Protein AF-A0A8R7U918-F1 (afdb_monomer)

Solvent-accessible surface area (backbone atoms only — not comparable to full-atom values): 7300 Å² total; per-residue (Å²): 138,82,89,77,81,84,79,74,73,83,37,74,46,36,74,48,69,37,69,59,44,87,52,31,37,40,39,28,15,49,59,19,65,91,50,58,23,33,41,28,34,35,70,90,44,86,86,53,68,70,43,73,48,61,95,62,67,50,15,24,50,25,60,29,60,37,61,92,37,38,36,37,37,10,18,63,82,13,31,32,34,42,30,33,69,84,83,68,46,70,53,73,45,84,68,51,10,38,64,20,42,39,58,41,97,81,65,48,29,34,39,25,29,19,91,87,74,44,74,46,80,43,74,58,65,94,68,73,87,70,136

Foldseek 3Di:
DDDDDPPPLVAWQDKDAALQDNQKIKTAGQFQQPHFRIFICRNVDVPDTLDTHHPDRFHWNDWEHANQQWIWTATLVQKIKIARSPVRFIDIGRPRQNHDKYADNVRQKIWGAHPVPGIDIGGNPPPPRDD

pLDDT: mean 82.95, std 16.92, range [29.36, 95.94]

Nearest PDB structures (foldseek):
  6qtx-assembly1_A  TM=8.128E-01  e=1.949E-05  Arabidopsis thaliana
  5igo-assembly4_D  TM=8.395E-01  e=3.437E-05  Arabidopsis thaliana
  6qts-assembly1_A  TM=8.398E-01  e=4.312E-05  Arabidopsis thaliana
  5igo-assembly3_C  TM=8.092E-01  e=3.638E-05  Arabidopsis thaliana
  6ah0-assembly1_K  TM=8.315E-01  e=3.516E-04  Homo sapiens

InterPro domains:
  IPR015943 WD40/YVTN repeat-like-containing domain superfamily [G3DSA:2.130.10.10] (2-125)
  I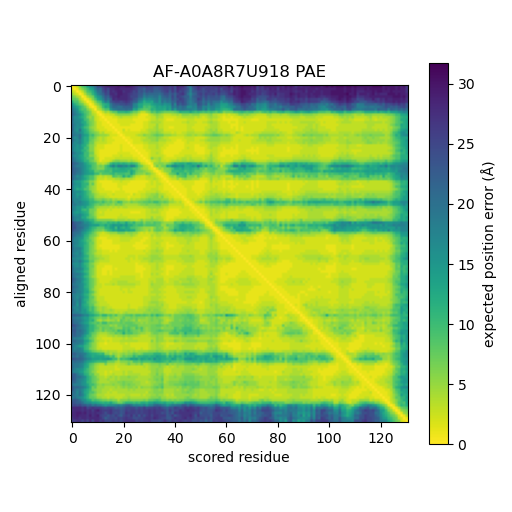PR024977 Anaphase-promoting complex subunit 4-like, WD40 domain [PF12894] (41-91)

Sequence (131 aa):
MTAFGNTKVKSLSDLEFSWNNPMHLAVSTANNGTSAAVTVWDMRFSRTPYHEYSTGTSGVNCLSWNRSGQLLASHTDGTISCCDVYSKEGLTRAWHGDLGVTWTHSENAFATLSSKYGVRLHEMSDQRIYP

Radius of gyration: 14.55 Å; Cα contacts (8 Å, |Δi|>4): 322; chains: 1; bounding box: 39×41×32 Å

Secondary structure (DSSP, 8-state):
---------S-EEEEEE-SS-TTEEEEEES--TTS-SEEEEETT-TTS-SEEE-SSSSPEEEEEE-TTSEEEEEETTSEEEEEETTT--EEEEE---TTEEEE-TTSSEEEEEETTTEEEEEE--S-----

Mean predicted aligned error: 7.35 Å

Organism: Triticum urartu (NCBI:txid4572)

Structure (mmCIF, N/CA/C/O backbone):
data_AF-A0A8R7U918-F1
#
_entry.id   AF-A0A8R7U918-F1
#
loop_
_atom_site.group_PDB
_atom_site.id
_atom_site.type_symbol
_atom_site.label_atom_id
_atom_site.label_alt_id
_atom_site.label_comp_id
_atom_site.label_asym_id
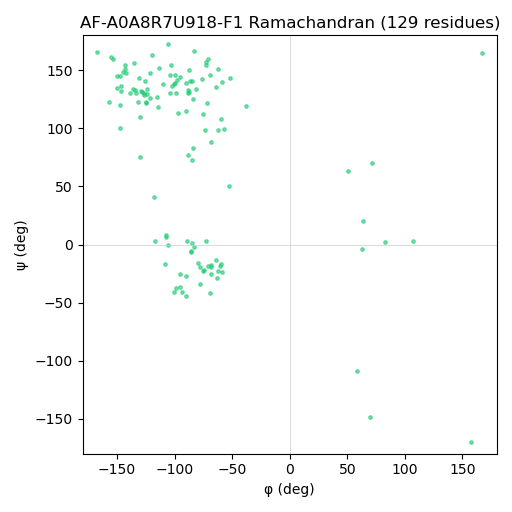_atom_site.label_entity_id
_atom_site.label_seq_id
_atom_site.pdbx_PDB_ins_code
_atom_site.Cartn_x
_atom_site.Cartn_y
_atom_site.Cartn_z
_atom_site.occupancy
_atom_site.B_iso_or_equiv
_atom_site.auth_seq_id
_atom_site.auth_comp_id
_atom_site.auth_asym_id
_atom_site.auth_atom_id
_atom_site.pdbx_PDB_model_num
ATOM 1 N N . MET A 1 1 ? -23.795 23.471 2.850 1.00 36.75 1 MET A N 1
ATOM 2 C CA . MET A 1 1 ? -23.101 22.168 2.915 1.00 36.75 1 MET A CA 1
ATOM 3 C C . MET A 1 1 ? -21.657 22.431 2.519 1.00 36.75 1 MET A C 1
ATOM 5 O O . MET A 1 1 ? -21.385 22.623 1.344 1.00 36.75 1 MET A O 1
ATOM 9 N N . THR A 1 2 ? -20.775 22.631 3.496 1.00 36.41 2 THR A N 1
ATOM 10 C CA . THR A 1 2 ? -19.410 23.123 3.251 1.00 36.41 2 THR A CA 1
ATOM 11 C C . THR A 1 2 ? -18.465 21.930 3.209 1.00 36.41 2 THR A C 1
ATOM 13 O O . THR A 1 2 ? -18.308 21.239 4.213 1.00 36.41 2 THR A O 1
ATOM 16 N N . ALA A 1 3 ? -17.888 21.656 2.040 1.00 37.16 3 ALA A N 1
ATOM 17 C CA . ALA A 1 3 ? -16.810 20.686 1.898 1.00 37.16 3 ALA A CA 1
ATOM 18 C C . ALA A 1 3 ? -15.535 21.284 2.513 1.00 37.16 3 ALA A C 1
ATOM 20 O O . ALA A 1 3 ? -15.114 22.373 2.126 1.00 37.16 3 ALA A O 1
ATOM 21 N N . PHE A 1 4 ? -14.953 20.602 3.498 1.00 36.44 4 PHE A N 1
ATOM 22 C CA . PHE A 1 4 ? -13.714 21.013 4.156 1.00 36.44 4 PHE A CA 1
ATOM 23 C C . PHE A 1 4 ? -12.528 20.226 3.593 1.00 36.44 4 PHE A C 1
ATOM 25 O O . PHE A 1 4 ? -12.637 19.022 3.394 1.00 36.44 4 PHE A O 1
ATOM 32 N N . GLY A 1 5 ? -11.408 20.929 3.387 1.00 34.81 5 GLY A N 1
ATOM 33 C CA . GLY A 1 5 ? -10.071 20.349 3.233 1.00 34.81 5 GLY A CA 1
ATOM 34 C C . GLY A 1 5 ? -9.823 19.597 1.929 1.00 34.81 5 GLY A C 1
ATOM 35 O O . GLY A 1 5 ? -9.662 18.386 1.939 1.00 34.81 5 GLY A O 1
ATOM 36 N N . ASN A 1 6 ? -9.747 20.308 0.802 1.00 40.06 6 ASN A N 1
ATOM 37 C CA . ASN A 1 6 ? -9.287 19.720 -0.456 1.00 40.06 6 ASN A CA 1
ATOM 38 C C . ASN A 1 6 ? -7.759 19.844 -0.555 1.00 40.06 6 ASN A C 1
ATOM 40 O O . ASN A 1 6 ? -7.245 20.706 -1.272 1.00 40.06 6 ASN A O 1
ATOM 44 N N . THR A 1 7 ? -7.012 18.997 0.152 1.00 41.03 7 THR A N 1
ATOM 45 C CA . THR A 1 7 ? -5.684 18.624 -0.344 1.00 41.03 7 THR A CA 1
ATOM 46 C C . THR A 1 7 ? -5.932 17.790 -1.592 1.00 41.03 7 THR A C 1
ATOM 48 O O . THR A 1 7 ? -6.111 16.579 -1.527 1.00 41.03 7 THR A O 1
ATOM 51 N N . LYS A 1 8 ? -6.034 18.465 -2.746 1.00 48.25 8 LYS A N 1
ATOM 52 C CA . LYS A 1 8 ? -6.119 17.795 -4.043 1.00 48.25 8 LYS A CA 1
ATOM 53 C C . LYS A 1 8 ? -4.882 16.918 -4.186 1.00 48.25 8 LYS A C 1
ATOM 55 O O . LYS A 1 8 ? -3.818 17.413 -4.558 1.00 48.25 8 LYS A O 1
ATOM 60 N N . VAL A 1 9 ? -5.028 15.628 -3.914 1.00 53.53 9 VAL A N 1
ATOM 61 C CA . VAL A 1 9 ? -4.081 14.624 -4.373 1.00 53.53 9 VAL A CA 1
ATOM 62 C C . VAL A 1 9 ? -4.096 14.720 -5.895 1.00 53.53 9 VAL A C 1
ATOM 64 O O . VAL A 1 9 ? -5.110 14.453 -6.536 1.00 53.53 9 VAL A O 1
ATOM 67 N N . LYS A 1 10 ? -3.016 15.254 -6.473 1.00 60.94 10 LYS A N 1
ATOM 68 C CA . LYS A 1 10 ? -2.985 15.637 -7.894 1.00 60.94 10 LYS A CA 1
ATOM 69 C C . LYS A 1 10 ? -3.035 14.430 -8.832 1.00 60.94 10 LYS A C 1
ATOM 71 O O . LYS A 1 10 ? -3.367 14.611 -9.998 1.00 60.94 10 LYS A O 1
ATOM 76 N N . SER A 1 11 ?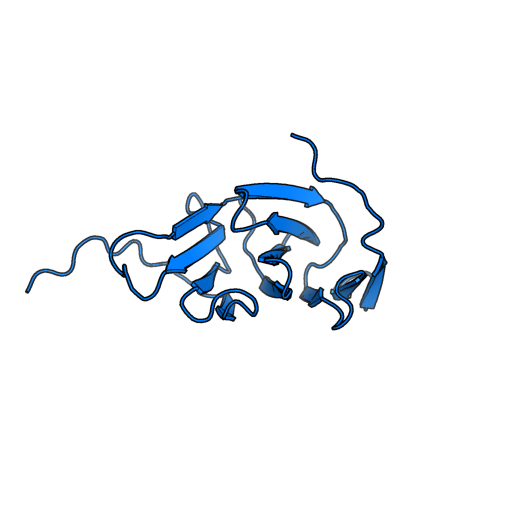 -2.712 13.238 -8.336 1.00 79.06 11 SER A N 1
ATOM 77 C CA . SER A 1 11 ? -2.782 11.990 -9.087 1.00 79.06 11 SER A CA 1
ATOM 78 C C . SER A 1 11 ? -2.900 10.808 -8.129 1.00 79.06 11 SER A C 1
ATOM 80 O O . SER A 1 11 ? -2.036 10.635 -7.267 1.00 79.06 11 SER A O 1
ATOM 82 N N . LEU A 1 12 ? -3.964 10.020 -8.278 1.00 88.25 12 LEU A N 1
ATOM 83 C CA . LEU A 1 12 ? -4.083 8.705 -7.653 1.00 88.25 12 LEU A CA 1
ATOM 84 C C . LEU A 1 12 ? -3.450 7.681 -8.586 1.00 88.25 12 LEU A C 1
ATOM 86 O O . LEU A 1 12 ? -3.730 7.701 -9.784 1.00 88.25 12 LEU A O 1
ATOM 90 N N . SER A 1 13 ? -2.592 6.825 -8.048 1.00 91.50 13 SER A N 1
ATOM 91 C CA . SER A 1 13 ? -1.948 5.752 -8.811 1.00 91.50 13 SER A CA 1
ATOM 92 C C . SER A 1 13 ? -2.644 4.419 -8.616 1.00 91.50 13 SER A C 1
ATOM 94 O O . SER A 1 13 ? -2.765 3.670 -9.579 1.00 91.50 13 SER A O 1
ATOM 96 N N . ASP A 1 14 ? -3.124 4.142 -7.403 1.00 94.50 14 ASP A N 1
ATOM 97 C CA . ASP A 1 14 ? -3.778 2.876 -7.101 1.00 94.50 14 ASP A CA 1
ATOM 98 C C . ASP A 1 14 ? -4.780 2.984 -5.943 1.00 94.50 14 ASP A C 1
ATOM 100 O O . ASP A 1 14 ? -4.726 3.907 -5.117 1.00 94.50 14 ASP A O 1
ATOM 104 N N . LEU A 1 15 ? -5.700 2.023 -5.886 1.00 95.12 15 LEU A N 1
ATOM 105 C CA . LEU A 1 15 ? -6.646 1.836 -4.793 1.00 95.12 15 LEU A CA 1
ATOM 106 C C . LEU A 1 15 ? -6.940 0.350 -4.588 1.00 95.12 15 LEU A C 1
ATOM 108 O O . LEU A 1 15 ? -7.190 -0.384 -5.541 1.00 95.12 15 LEU A O 1
ATOM 112 N N . GLU A 1 16 ? -6.971 -0.085 -3.332 1.00 95.94 16 GLU A N 1
ATOM 113 C CA . GLU A 1 16 ? -7.180 -1.492 -3.001 1.00 95.94 16 GLU A CA 1
ATOM 114 C C . GLU A 1 16 ? -7.963 -1.660 -1.698 1.00 95.94 16 GLU A C 1
ATOM 116 O O . GLU A 1 16 ? -7.664 -1.038 -0.674 1.00 95.94 16 GLU A O 1
ATOM 121 N N . PHE A 1 17 ? -8.982 -2.519 -1.728 1.00 95.06 17 PHE A N 1
ATOM 122 C CA . PHE A 1 17 ? -9.704 -2.909 -0.522 1.00 95.06 17 PHE A CA 1
ATOM 123 C C . PHE A 1 17 ? -8.892 -3.901 0.298 1.00 95.06 17 PHE A C 1
ATOM 125 O O . PHE A 1 17 ? -8.282 -4.822 -0.240 1.00 95.06 17 PHE A O 1
ATOM 132 N N . SER A 1 18 ? -8.962 -3.764 1.618 1.00 94.25 18 SER A N 1
ATOM 133 C CA . SER A 1 18 ? -8.376 -4.752 2.511 1.00 94.25 18 SER A CA 1
ATOM 134 C C . SER A 1 18 ? -9.054 -6.099 2.365 1.00 94.25 18 SER A C 1
ATOM 136 O O . SER A 1 18 ? -10.282 -6.210 2.393 1.00 94.25 18 SER A O 1
ATOM 138 N N . TRP A 1 19 ? -8.236 -7.143 2.312 1.00 91.31 19 TRP A N 1
ATOM 139 C CA . TRP A 1 19 ? -8.721 -8.516 2.374 1.00 91.31 19 TRP A CA 1
ATOM 140 C C . TRP A 1 19 ? -9.024 -8.947 3.818 1.00 91.31 19 TRP A C 1
ATOM 142 O O . TRP A 1 19 ? -9.718 -9.939 4.023 1.00 91.31 19 TRP A O 1
ATOM 152 N N . ASN A 1 20 ? -8.520 -8.206 4.814 1.00 90.75 20 ASN A N 1
ATOM 153 C CA . ASN A 1 20 ? -8.733 -8.463 6.238 1.00 90.75 20 ASN A CA 1
ATOM 154 C C . ASN A 1 20 ? -9.981 -7.742 6.778 1.00 90.75 20 ASN A C 1
ATOM 156 O O . ASN A 1 20 ? -10.787 -8.343 7.487 1.00 90.75 20 ASN A O 1
ATOM 160 N N . ASN A 1 21 ? -10.176 -6.468 6.411 1.00 93.31 21 ASN A N 1
ATOM 161 C CA . ASN A 1 21 ? -11.324 -5.670 6.850 1.00 93.31 21 ASN A CA 1
ATOM 162 C C . ASN A 1 21 ? -12.029 -4.988 5.663 1.00 93.31 21 ASN A C 1
ATOM 164 O O . ASN A 1 21 ? -11.522 -3.987 5.161 1.00 93.31 21 ASN A O 1
ATOM 168 N N . PRO A 1 22 ? -13.247 -5.404 5.273 1.00 94.06 22 PRO A N 1
ATOM 169 C CA . PRO A 1 22 ? -13.925 -4.866 4.089 1.00 94.06 22 PRO A CA 1
ATOM 170 C C . PRO A 1 22 ? -14.274 -3.373 4.186 1.00 94.06 22 PRO A C 1
ATOM 172 O O . PRO A 1 22 ? -14.648 -2.765 3.186 1.00 94.06 22 PRO A O 1
ATOM 175 N N . MET A 1 23 ? -14.191 -2.769 5.377 1.00 95.06 23 MET A N 1
ATOM 176 C CA . MET A 1 23 ? -14.398 -1.331 5.562 1.00 95.06 23 MET A CA 1
ATOM 177 C C . MET A 1 23 ? -13.129 -0.515 5.316 1.00 95.06 23 MET A C 1
ATOM 179 O O . MET A 1 23 ? -13.199 0.710 5.349 1.00 95.06 23 MET A O 1
ATOM 183 N N . HIS A 1 24 ? -11.978 -1.155 5.101 1.00 95.25 24 HIS A N 1
ATOM 184 C CA . HIS A 1 24 ? -10.718 -0.469 4.864 1.00 95.25 24 HIS A CA 1
ATOM 185 C C . HIS A 1 24 ? -10.374 -0.400 3.373 1.00 95.25 24 HIS A C 1
ATOM 187 O O . HIS A 1 24 ? -10.373 -1.413 2.673 1.00 95.25 24 HIS A O 1
ATOM 193 N N . LEU A 1 25 ? -10.036 0.806 2.916 1.00 95.81 25 LEU A N 1
ATOM 194 C CA . LEU A 1 25 ? -9.589 1.105 1.557 1.00 95.81 25 LEU A CA 1
ATOM 195 C C . LEU A 1 25 ? -8.232 1.804 1.624 1.00 95.81 25 LEU A C 1
ATOM 197 O O . LEU A 1 25 ? -8.115 2.860 2.246 1.00 95.81 25 LEU A O 1
ATOM 201 N N . ALA A 1 26 ? -7.223 1.236 0.978 1.00 95.25 26 ALA A N 1
ATOM 202 C CA . ALA A 1 26 ? -5.944 1.891 0.773 1.00 95.25 26 ALA A CA 1
ATOM 203 C C . ALA A 1 26 ? -5.969 2.666 -0.545 1.00 95.25 26 ALA A C 1
ATOM 205 O O . ALA A 1 26 ? -6.504 2.194 -1.546 1.00 95.25 26 ALA A O 1
ATOM 206 N N . VAL A 1 27 ? -5.395 3.863 -0.533 1.00 93.12 27 VAL A N 1
ATOM 207 C CA . VAL A 1 27 ? -5.289 4.744 -1.693 1.00 93.12 27 VAL A CA 1
ATOM 208 C C . VAL A 1 27 ? -3.871 5.286 -1.743 1.00 93.12 27 VAL A C 1
ATOM 210 O O . VAL A 1 27 ? -3.348 5.747 -0.727 1.00 93.12 27 VAL A O 1
ATOM 213 N N . SER A 1 28 ? -3.252 5.246 -2.917 1.00 92.25 28 SER A N 1
ATOM 214 C CA . SER A 1 28 ? -1.896 5.743 -3.122 1.00 92.25 28 SER A CA 1
ATOM 215 C C . SER A 1 28 ? -1.839 6.869 -4.145 1.00 92.25 28 SER A C 1
ATOM 217 O O . SER A 1 28 ? -2.778 7.120 -4.909 1.00 92.25 28 SER A O 1
ATOM 219 N N . THR A 1 29 ? -0.726 7.598 -4.123 1.00 89.38 29 THR A N 1
ATOM 220 C CA . THR A 1 29 ? -0.537 8.780 -4.962 1.00 89.38 29 THR A CA 1
ATOM 221 C C . THR A 1 29 ? 0.720 8.639 -5.810 1.00 89.38 29 THR A C 1
ATOM 223 O O . THR A 1 29 ? 1.785 8.288 -5.299 1.00 89.38 29 THR A O 1
ATOM 226 N N . ALA A 1 30 ? 0.616 8.959 -7.102 1.00 86.25 30 ALA A N 1
ATOM 227 C CA . ALA A 1 30 ? 1.754 8.897 -8.026 1.00 86.25 30 ALA A CA 1
ATOM 228 C C . ALA A 1 30 ? 2.784 10.009 -7.758 1.00 86.25 30 ALA A C 1
ATOM 230 O O . ALA A 1 30 ? 3.929 9.941 -8.198 1.00 86.25 30 ALA A O 1
ATOM 231 N N . ASN A 1 31 ? 2.372 11.063 -7.047 1.00 77.25 31 ASN A N 1
ATOM 232 C CA . ASN A 1 31 ? 3.211 12.203 -6.714 1.00 77.25 31 ASN A CA 1
ATOM 233 C C . ASN A 1 31 ? 2.768 12.730 -5.348 1.00 77.25 31 ASN A C 1
ATOM 235 O O . ASN A 1 31 ? 1.773 13.452 -5.242 1.00 77.25 31 ASN A O 1
ATOM 239 N N . ASN A 1 32 ? 3.519 12.372 -4.313 1.00 69.06 32 ASN A N 1
ATOM 240 C CA . ASN A 1 32 ? 3.185 12.688 -2.931 1.00 69.06 32 ASN A CA 1
ATOM 241 C C . ASN A 1 32 ? 3.774 14.032 -2.471 1.00 69.06 32 ASN A C 1
ATOM 243 O O . ASN A 1 32 ? 3.163 14.703 -1.647 1.00 69.06 32 ASN A O 1
ATOM 247 N N . GLY A 1 33 ? 4.893 14.504 -3.036 1.00 72.06 33 GLY A N 1
ATOM 248 C CA . GLY A 1 33 ? 5.498 15.779 -2.633 1.00 72.06 33 GLY A CA 1
ATOM 249 C C . GLY A 1 33 ? 5.840 15.778 -1.138 1.00 72.06 33 GLY A C 1
ATOM 250 O O . GLY A 1 33 ? 6.757 15.077 -0.726 1.00 72.06 33 GLY A O 1
ATOM 251 N N . THR A 1 34 ? 5.098 16.546 -0.328 1.00 65.19 34 THR A N 1
ATOM 252 C CA . THR A 1 34 ? 5.166 16.517 1.151 1.00 65.19 34 THR A CA 1
ATOM 253 C C . THR A 1 34 ? 3.972 15.817 1.821 1.00 65.19 34 THR A C 1
ATOM 255 O O . THR A 1 34 ? 3.903 15.764 3.045 1.00 65.19 34 THR A O 1
ATOM 258 N N . SER A 1 35 ? 3.001 15.326 1.047 1.00 70.88 35 SER A N 1
ATOM 259 C CA . SER A 1 35 ? 1.832 14.579 1.531 1.00 70.88 35 SER A CA 1
ATOM 260 C C . SER A 1 35 ? 2.145 13.095 1.740 1.00 70.88 35 SER A C 1
ATOM 262 O O . SER A 1 35 ? 3.176 12.590 1.292 1.00 70.88 35 SER A O 1
ATOM 264 N N . ALA A 1 36 ? 1.246 12.390 2.430 1.00 74.69 36 ALA A N 1
ATOM 265 C CA . ALA A 1 36 ? 1.343 10.944 2.590 1.00 74.69 36 ALA A CA 1
ATOM 266 C C . ALA A 1 36 ? 1.334 10.238 1.223 1.00 74.69 36 ALA A C 1
ATOM 268 O O . ALA A 1 36 ? 0.605 10.629 0.309 1.00 74.69 36 ALA A O 1
ATOM 269 N N . ALA A 1 37 ? 2.167 9.206 1.084 1.00 87.00 37 ALA A N 1
ATOM 270 C CA . ALA A 1 37 ? 2.256 8.419 -0.144 1.00 87.00 37 ALA A CA 1
ATOM 271 C C . ALA A 1 37 ? 1.095 7.421 -0.254 1.00 87.00 37 ALA A C 1
ATOM 273 O O . ALA A 1 37 ? 0.603 7.154 -1.353 1.00 87.00 37 ALA A O 1
ATOM 274 N N . VAL A 1 38 ? 0.664 6.909 0.903 1.00 91.69 38 VAL A N 1
ATOM 275 C CA . VAL A 1 38 ? -0.441 5.969 1.068 1.00 91.69 38 VAL A CA 1
ATOM 276 C C . VAL A 1 38 ? -1.337 6.448 2.206 1.00 91.69 38 VAL A C 1
ATOM 278 O O . VAL A 1 38 ? -0.869 6.728 3.315 1.00 91.69 38 VAL A O 1
ATOM 281 N N . THR A 1 39 ? -2.634 6.498 1.930 1.00 92.69 39 THR A N 1
ATOM 282 C CA . THR A 1 39 ? -3.687 6.839 2.885 1.00 92.69 39 THR A CA 1
ATOM 283 C C . THR A 1 39 ? -4.658 5.668 2.962 1.00 92.69 39 THR A C 1
ATOM 285 O O . THR A 1 39 ? -5.200 5.227 1.950 1.00 92.69 39 THR A O 1
ATOM 288 N N . VAL A 1 40 ? -4.902 5.169 4.169 1.00 94.44 40 VAL A N 1
ATOM 289 C CA . VAL A 1 40 ? -5.894 4.131 4.451 1.00 94.44 40 VAL A CA 1
ATOM 290 C C . VAL A 1 40 ? -7.117 4.775 5.086 1.00 94.44 40 VAL A C 1
ATOM 292 O O . VAL A 1 40 ? -7.009 5.510 6.068 1.00 94.44 40 VAL A O 1
ATOM 295 N N . TRP A 1 41 ? -8.291 4.463 4.554 1.00 95.31 41 TRP A N 1
ATOM 296 C CA . TRP A 1 41 ? -9.579 4.961 5.016 1.00 95.31 41 TRP A CA 1
ATOM 297 C C . TRP A 1 41 ? -10.384 3.857 5.677 1.00 95.31 41 TRP A C 1
ATOM 299 O O . TRP A 1 41 ? -10.474 2.762 5.132 1.00 95.31 41 TRP A O 1
ATOM 309 N N . ASP A 1 42 ? -11.033 4.175 6.795 1.00 95.06 42 ASP A N 1
ATOM 310 C CA . ASP A 1 42 ? -12.193 3.420 7.259 1.00 95.06 42 ASP A CA 1
ATOM 311 C C . ASP A 1 42 ? -13.444 4.066 6.656 1.00 95.06 42 ASP A C 1
ATOM 313 O O . ASP A 1 42 ? -13.781 5.213 6.958 1.00 95.06 42 ASP A O 1
ATOM 317 N N . MET A 1 43 ? -14.141 3.328 5.795 1.00 92.75 43 MET A N 1
ATOM 318 C CA . MET A 1 43 ? -15.329 3.784 5.070 1.00 92.75 43 MET A CA 1
ATOM 319 C C . MET A 1 43 ? -16.483 4.188 6.001 1.00 92.75 43 MET A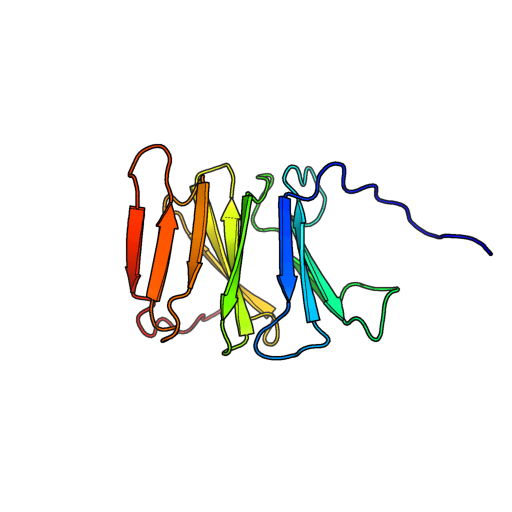 C 1
ATOM 321 O O . MET A 1 43 ? -17.378 4.926 5.588 1.00 92.75 43 MET A O 1
ATOM 325 N N . ARG A 1 44 ? -16.464 3.756 7.269 1.00 93.50 44 ARG A N 1
ATOM 326 C CA . ARG A 1 44 ? -17.430 4.182 8.294 1.00 93.50 44 ARG A CA 1
ATOM 327 C C . ARG A 1 44 ? -17.149 5.602 8.796 1.00 93.50 44 ARG A C 1
ATOM 329 O O . ARG A 1 44 ? -18.060 6.263 9.291 1.00 93.50 44 ARG A O 1
ATOM 336 N N . PHE A 1 45 ? -15.912 6.081 8.651 1.00 90.75 45 PHE A N 1
ATOM 337 C CA . PHE A 1 45 ? -15.430 7.363 9.165 1.00 90.75 45 PHE A CA 1
ATOM 338 C C . PHE A 1 45 ? -14.718 8.168 8.069 1.00 90.75 45 PHE A C 1
ATOM 340 O O . PHE A 1 45 ? -13.505 8.343 8.065 1.00 90.75 45 PHE A O 1
ATOM 347 N N . SER A 1 46 ? -15.489 8.749 7.152 1.00 81.81 46 SER A N 1
ATOM 348 C CA . SER A 1 46 ? -14.959 9.417 5.952 1.00 81.81 46 SER A CA 1
ATOM 349 C C . SER A 1 46 ? -14.273 10.776 6.180 1.00 81.81 46 SER A C 1
ATOM 351 O O . SER A 1 46 ? -13.952 11.465 5.215 1.00 81.81 46 SER A O 1
ATOM 353 N N . ARG A 1 47 ? -14.132 11.238 7.428 1.00 86.88 47 ARG A N 1
ATOM 354 C CA . ARG A 1 47 ? -13.583 12.576 7.737 1.00 86.88 47 ARG A CA 1
ATOM 355 C C . ARG A 1 47 ? -12.098 12.564 8.052 1.00 86.88 47 ARG A C 1
ATOM 357 O O . ARG A 1 47 ? -11.451 13.594 7.904 1.00 86.88 47 ARG A O 1
ATOM 364 N N . THR A 1 48 ? -11.588 11.435 8.518 1.00 89.44 48 THR A N 1
ATOM 365 C CA . THR A 1 48 ? -10.204 11.291 8.954 1.00 89.44 48 THR A CA 1
ATOM 366 C C . THR A 1 48 ? -9.688 9.953 8.457 1.00 89.44 48 THR A C 1
ATOM 368 O O . THR A 1 48 ? -10.355 8.942 8.695 1.00 89.44 48 THR A O 1
ATOM 371 N N . PRO A 1 49 ? -8.519 9.923 7.806 1.00 91.69 49 PRO A N 1
ATOM 372 C CA . PRO A 1 49 ? -7.852 8.674 7.488 1.00 91.69 49 PRO A CA 1
ATOM 373 C C . PRO A 1 49 ? -7.691 7.791 8.727 1.00 91.69 49 PRO A C 1
ATOM 375 O O . PRO A 1 49 ? -7.432 8.279 9.828 1.00 91.69 49 PRO A O 1
ATOM 378 N N . TYR A 1 50 ? -7.827 6.483 8.533 1.00 93.62 5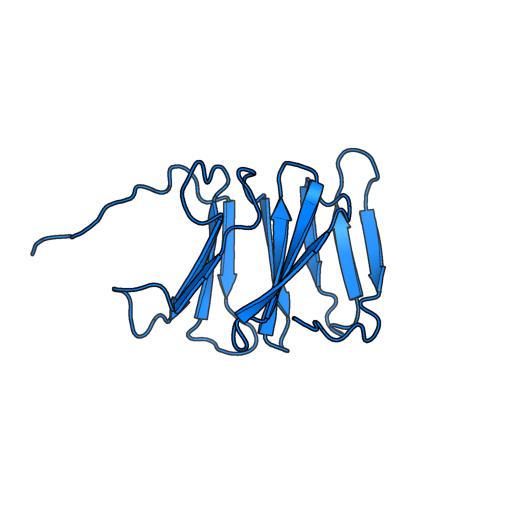0 TYR A N 1
ATOM 379 C CA . TYR A 1 50 ? -7.515 5.486 9.553 1.00 93.62 50 TYR A CA 1
ATOM 380 C C . TYR A 1 50 ? -6.003 5.414 9.799 1.00 93.62 50 TYR A C 1
ATOM 382 O O . TYR A 1 50 ? -5.544 5.326 10.942 1.00 93.62 50 TYR A O 1
ATOM 390 N N . HIS A 1 51 ? -5.228 5.474 8.715 1.00 91.62 51 HIS A N 1
ATOM 391 C CA . HIS A 1 51 ? -3.775 5.466 8.752 1.00 91.62 51 HIS A CA 1
ATOM 392 C C . HIS A 1 51 ? -3.205 6.252 7.573 1.00 91.62 51 HIS A C 1
ATOM 394 O O . HIS A 1 51 ? -3.748 6.210 6.472 1.00 91.62 51 HIS A O 1
ATOM 400 N N . GLU A 1 52 ? -2.090 6.934 7.789 1.00 89.88 52 GLU A N 1
ATOM 401 C CA . GLU A 1 52 ? -1.322 7.597 6.740 1.00 89.88 52 GLU A CA 1
ATOM 402 C C . GLU A 1 52 ? 0.142 7.307 6.982 1.00 89.88 52 GLU A C 1
ATOM 404 O O . GLU A 1 52 ? 0.621 7.422 8.111 1.00 89.88 52 GLU A O 1
ATOM 409 N N . TYR A 1 53 ? 0.859 6.940 5.928 1.00 85.88 53 TYR A N 1
ATOM 410 C CA . TYR A 1 53 ? 2.296 6.782 6.035 1.00 85.88 53 TYR A CA 1
ATOM 411 C C . TYR A 1 53 ? 3.006 7.261 4.779 1.00 85.88 53 TYR A C 1
ATOM 413 O O . TYR A 1 53 ? 2.504 7.214 3.652 1.00 85.88 53 TYR A O 1
ATOM 421 N N . SER A 1 54 ? 4.203 7.779 5.022 1.00 75.75 54 SER A N 1
ATOM 422 C CA . SER A 1 54 ? 5.139 8.199 3.999 1.00 75.75 54 SER A CA 1
ATOM 423 C C . SER A 1 54 ? 6.461 7.512 4.269 1.00 75.75 54 SER A C 1
ATOM 425 O O . SER A 1 54 ? 6.962 7.534 5.391 1.00 75.75 54 SER A O 1
ATOM 427 N N . THR A 1 55 ? 7.016 6.892 3.239 1.00 65.50 55 THR A N 1
ATOM 428 C CA . THR A 1 55 ? 8.326 6.241 3.303 1.00 65.50 55 THR A CA 1
ATOM 429 C C . THR A 1 55 ? 9.390 7.031 2.540 1.00 65.50 55 THR A C 1
ATOM 431 O O . THR A 1 55 ? 10.510 6.556 2.389 1.00 65.50 55 THR A O 1
ATOM 434 N N . GLY A 1 56 ? 9.058 8.248 2.080 1.00 70.12 56 GLY A N 1
ATOM 435 C CA . GLY A 1 56 ? 9.953 9.142 1.344 1.00 70.12 56 GLY A CA 1
ATOM 436 C C . GLY A 1 56 ? 9.209 10.176 0.490 1.00 70.12 56 GLY A C 1
ATOM 437 O O . GLY A 1 56 ? 7.992 10.320 0.576 1.00 70.12 56 GLY A O 1
ATOM 438 N N . THR A 1 57 ? 9.943 10.894 -0.364 1.00 72.62 57 THR A N 1
ATOM 439 C CA . THR A 1 57 ? 9.395 11.875 -1.331 1.00 72.62 57 THR A CA 1
ATOM 440 C C . THR A 1 57 ? 9.018 11.259 -2.683 1.00 72.62 57 THR A C 1
ATOM 442 O O . THR A 1 57 ? 8.687 11.982 -3.622 1.00 72.62 57 THR A O 1
ATOM 445 N N . SER A 1 58 ? 9.154 9.940 -2.811 1.00 85.00 58 SER A N 1
ATOM 446 C CA . SER A 1 58 ? 8.859 9.191 -4.030 1.00 85.00 58 SER A CA 1
ATOM 447 C C . SER A 1 58 ? 7.375 8.842 -4.097 1.00 85.00 58 SER A C 1
ATOM 449 O O . SER A 1 58 ? 6.761 8.512 -3.083 1.00 85.00 58 SER A O 1
ATOM 451 N N . GLY A 1 59 ? 6.803 8.921 -5.298 1.00 88.94 59 GLY A N 1
ATOM 452 C CA . GLY A 1 59 ? 5.430 8.502 -5.548 1.00 88.94 59 GLY A CA 1
ATOM 453 C C . GLY A 1 59 ? 5.279 6.987 -5.488 1.00 88.94 59 GLY A C 1
ATOM 454 O O . GLY A 1 59 ? 6.251 6.252 -5.654 1.00 88.94 59 GLY A O 1
ATOM 455 N N . VAL A 1 60 ? 4.051 6.525 -5.285 1.00 92.31 60 VAL A N 1
ATOM 456 C CA . VAL A 1 60 ? 3.700 5.102 -5.283 1.00 92.31 60 VAL A CA 1
ATOM 457 C C . VAL A 1 60 ? 3.074 4.749 -6.624 1.00 92.31 60 VAL A C 1
ATOM 459 O O . VAL A 1 60 ? 2.259 5.511 -7.133 1.00 92.31 60 VAL A O 1
ATOM 462 N N . ASN A 1 61 ? 3.428 3.599 -7.184 1.00 92.56 61 ASN A N 1
ATOM 463 C CA . ASN A 1 61 ? 2.887 3.107 -8.449 1.00 92.56 61 ASN A CA 1
ATOM 464 C C . ASN A 1 61 ? 1.801 2.053 -8.244 1.00 92.56 61 ASN A C 1
ATOM 466 O O . ASN A 1 61 ? 0.792 2.099 -8.941 1.00 92.56 61 ASN A O 1
ATOM 470 N N . CYS A 1 62 ? 1.986 1.132 -7.296 1.00 94.62 62 CYS A N 1
ATOM 471 C CA . CYS A 1 62 ? 1.021 0.071 -7.013 1.00 94.62 62 CYS A CA 1
ATOM 472 C C . CYS A 1 62 ? 0.941 -0.231 -5.519 1.00 94.62 62 CYS A C 1
ATOM 474 O O . CYS A 1 62 ? 1.909 -0.043 -4.773 1.00 94.62 62 CYS A O 1
ATOM 476 N N . LEU A 1 63 ? -0.212 -0.752 -5.117 1.00 95.75 63 LEU A N 1
ATOM 477 C CA . LEU A 1 63 ? -0.483 -1.318 -3.808 1.00 95.75 63 LEU A CA 1
ATOM 478 C C . LEU A 1 63 ? -0.739 -2.826 -3.924 1.00 95.75 63 LEU A C 1
ATOM 480 O O . LEU A 1 63 ? -1.168 -3.324 -4.963 1.00 95.75 63 LEU A O 1
ATOM 484 N N . SER A 1 64 ? -0.435 -3.560 -2.857 1.00 95.69 64 SER A N 1
ATOM 485 C CA . SER A 1 64 ? -0.915 -4.933 -2.705 1.00 95.69 64 SER A CA 1
ATOM 486 C C . SER A 1 64 ? -1.149 -5.276 -1.240 1.00 95.69 64 SER A C 1
ATOM 488 O O . SER A 1 64 ? -0.212 -5.265 -0.437 1.00 95.69 64 SER A O 1
ATOM 490 N N . TRP A 1 65 ? -2.383 -5.624 -0.894 1.00 94.62 65 TRP A N 1
ATOM 491 C CA . TRP A 1 65 ? -2.791 -6.045 0.440 1.00 94.62 65 TRP A CA 1
ATOM 492 C C . TRP A 1 65 ? -2.842 -7.572 0.519 1.00 94.62 65 TRP A C 1
ATOM 494 O O . TRP A 1 65 ? -3.282 -8.249 -0.408 1.00 94.62 65 TRP A O 1
ATOM 504 N N . ASN A 1 66 ? -2.418 -8.131 1.648 1.00 92.50 66 ASN A N 1
ATOM 505 C CA . ASN A 1 66 ? -2.668 -9.528 1.998 1.00 92.50 66 ASN A CA 1
ATOM 506 C C . ASN A 1 66 ? -3.756 -9.669 3.092 1.00 92.50 66 ASN A C 1
ATOM 508 O O . ASN A 1 66 ? -4.234 -8.679 3.656 1.00 92.50 66 ASN A O 1
ATOM 512 N N . ARG A 1 67 ? -4.191 -10.898 3.410 1.00 90.62 67 ARG A N 1
ATOM 513 C CA . ARG A 1 67 ? -5.239 -11.147 4.424 1.00 90.62 67 ARG A CA 1
ATOM 514 C C . ARG A 1 67 ? -4.730 -10.973 5.846 1.00 90.62 67 ARG A C 1
ATOM 516 O O . ARG A 1 67 ? -5.553 -10.747 6.731 1.00 90.62 67 ARG A O 1
ATOM 523 N N . SER A 1 68 ? -3.425 -11.070 6.090 1.00 88.88 68 SER A N 1
ATOM 524 C CA . SER A 1 68 ? -2.856 -10.771 7.410 1.00 88.88 68 SER A CA 1
ATOM 525 C C . SER A 1 68 ? -2.929 -9.286 7.777 1.00 88.88 68 SER A C 1
ATOM 527 O O . SER A 1 68 ? -2.900 -8.960 8.958 1.00 88.88 68 SER A O 1
ATOM 529 N N . GLY A 1 69 ? -3.130 -8.396 6.799 1.00 90.44 69 GLY A N 1
ATOM 530 C CA . GLY A 1 69 ? -3.263 -6.960 7.038 1.00 90.44 69 GLY A CA 1
ATOM 531 C C . GLY A 1 69 ? -2.060 -6.133 6.597 1.00 90.44 69 GLY A C 1
ATOM 532 O O . GLY A 1 69 ? -2.091 -4.910 6.741 1.00 90.44 69 GLY A O 1
ATOM 533 N N . GLN A 1 70 ? -1.052 -6.767 6.003 1.00 91.94 70 GLN A N 1
ATOM 534 C CA . GLN A 1 70 ? 0.120 -6.098 5.463 1.00 91.94 70 GLN A CA 1
ATOM 535 C C . GLN A 1 70 ? -0.164 -5.518 4.078 1.00 91.94 70 GLN A C 1
ATOM 537 O O . GLN A 1 70 ? -0.694 -6.187 3.188 1.00 91.94 70 GLN A O 1
ATOM 542 N N . LEU A 1 71 ? 0.252 -4.273 3.894 1.00 94.19 71 LEU A N 1
ATOM 543 C CA . LEU A 1 71 ? 0.127 -3.519 2.662 1.00 94.19 71 LEU A CA 1
ATOM 544 C C . LEU A 1 71 ? 1.516 -3.237 2.090 1.00 94.19 71 LEU A C 1
ATOM 546 O O . LEU A 1 71 ? 2.340 -2.563 2.719 1.00 94.19 71 LEU A O 1
ATOM 550 N N . LEU A 1 72 ? 1.762 -3.754 0.889 1.00 94.31 72 LEU A N 1
ATOM 551 C CA . LEU A 1 72 ? 2.924 -3.413 0.083 1.00 94.31 72 LEU A CA 1
ATOM 552 C C . LEU A 1 72 ? 2.628 -2.172 -0.753 1.00 94.31 72 LEU A C 1
ATOM 554 O O . LEU A 1 72 ? 1.537 -2.040 -1.301 1.00 94.31 72 LEU A O 1
ATOM 558 N N . ALA A 1 73 ? 3.618 -1.297 -0.887 1.00 93.81 73 ALA A N 1
ATOM 559 C CA . ALA A 1 73 ? 3.582 -0.159 -1.794 1.00 93.81 73 ALA A CA 1
ATOM 560 C C . ALA A 1 73 ? 4.877 -0.106 -2.605 1.00 93.81 73 ALA A C 1
ATOM 562 O O . ALA A 1 73 ? 5.965 -0.045 -2.027 1.00 93.81 73 ALA A O 1
ATOM 563 N N . SER A 1 74 ? 4.770 -0.131 -3.934 1.00 93.75 74 SER A N 1
ATOM 564 C CA . SER A 1 74 ? 5.914 0.056 -4.828 1.00 93.75 74 SER A CA 1
ATOM 565 C C . SER A 1 74 ? 6.139 1.526 -5.144 1.00 93.75 74 SER A C 1
ATOM 567 O O . SER A 1 74 ? 5.215 2.223 -5.554 1.00 93.75 74 SER A O 1
ATOM 569 N N . HIS A 1 75 ? 7.374 1.997 -5.000 1.00 92.00 75 HIS A N 1
ATOM 570 C CA . HIS A 1 75 ? 7.727 3.403 -5.187 1.00 92.00 75 HIS A CA 1
ATOM 571 C C . HIS A 1 75 ? 8.424 3.636 -6.522 1.00 92.00 75 HIS A C 1
ATOM 573 O O . HIS A 1 75 ? 9.105 2.759 -7.055 1.00 92.00 75 HIS A O 1
ATOM 579 N N . THR A 1 76 ? 8.320 4.859 -7.038 1.00 89.75 76 THR A N 1
ATOM 580 C CA . THR A 1 76 ? 8.943 5.277 -8.304 1.00 89.75 76 THR A CA 1
ATOM 581 C C . THR A 1 76 ? 10.471 5.196 -8.293 1.00 89.75 76 THR A C 1
ATOM 583 O O . THR A 1 76 ? 11.085 5.111 -9.351 1.00 89.75 76 THR A O 1
ATOM 586 N N . ASP A 1 77 ? 11.101 5.223 -7.116 1.00 88.81 77 ASP A N 1
ATOM 587 C CA . ASP A 1 77 ? 12.553 5.053 -6.956 1.00 88.81 77 ASP A CA 1
ATOM 588 C C . ASP A 1 77 ? 12.996 3.576 -6.895 1.00 88.81 77 ASP A C 1
ATOM 590 O O . ASP A 1 77 ? 14.184 3.277 -6.748 1.00 88.81 77 ASP A O 1
ATOM 594 N N . GLY A 1 78 ? 12.048 2.643 -7.021 1.00 88.44 78 GLY A N 1
ATOM 595 C CA . GLY A 1 78 ? 12.280 1.204 -6.970 1.00 88.44 78 GLY A CA 1
ATOM 596 C C . GLY A 1 78 ? 12.352 0.623 -5.561 1.00 88.44 78 GLY A C 1
ATOM 597 O O . GLY A 1 78 ? 12.571 -0.586 -5.421 1.00 88.44 78 GLY A O 1
ATOM 598 N N . THR A 1 79 ? 12.160 1.427 -4.515 1.00 90.44 79 THR A N 1
ATOM 599 C CA . THR A 1 79 ? 11.918 0.899 -3.172 1.00 90.44 79 THR A CA 1
ATOM 600 C C . THR A 1 79 ? 10.516 0.310 -3.065 1.00 90.44 79 THR A C 1
ATOM 602 O O . THR A 1 79 ? 9.616 0.613 -3.848 1.00 90.44 79 THR A O 1
ATOM 605 N N . ILE A 1 80 ? 10.340 -0.594 -2.110 1.00 91.31 80 ILE A N 1
ATOM 606 C CA . ILE A 1 80 ? 9.040 -1.129 -1.732 1.00 91.31 80 ILE A CA 1
ATOM 607 C C . ILE A 1 80 ? 8.927 -0.999 -0.220 1.00 91.31 80 ILE A C 1
ATOM 609 O O . ILE A 1 80 ? 9.854 -1.350 0.518 1.00 91.31 80 ILE A O 1
ATOM 613 N N . SER A 1 81 ? 7.798 -0.474 0.241 1.00 91.19 81 SER A N 1
ATOM 614 C CA . SER A 1 81 ? 7.460 -0.463 1.657 1.00 91.19 81 SER A CA 1
ATOM 615 C C . SER A 1 81 ? 6.422 -1.522 1.976 1.00 91.19 81 SER A C 1
ATOM 617 O O . SER A 1 81 ? 5.563 -1.826 1.156 1.00 91.19 81 SER A O 1
ATOM 619 N N . CYS A 1 82 ? 6.535 -2.096 3.168 1.00 91.44 82 CYS A N 1
ATOM 620 C CA . CYS A 1 82 ? 5.599 -3.054 3.731 1.00 91.44 82 CYS A CA 1
ATOM 621 C C . CYS A 1 82 ? 5.149 -2.515 5.083 1.00 91.44 82 CYS A C 1
ATOM 623 O O . CYS A 1 82 ? 5.990 -2.279 5.950 1.00 91.44 82 CYS A O 1
ATOM 625 N N . CYS A 1 83 ? 3.850 -2.316 5.265 1.00 91.06 83 CYS A N 1
ATOM 626 C CA . CYS A 1 83 ? 3.278 -1.836 6.517 1.00 91.06 83 CYS A CA 1
ATOM 627 C C . CYS A 1 83 ? 2.177 -2.786 6.971 1.00 91.06 83 CYS A C 1
ATOM 629 O O . CYS A 1 83 ? 1.271 -3.084 6.198 1.00 91.06 83 CYS A O 1
ATOM 631 N N . ASP A 1 84 ? 2.237 -3.242 8.216 1.00 91.44 84 ASP A N 1
ATOM 632 C CA . ASP A 1 84 ? 1.064 -3.791 8.880 1.00 91.44 84 ASP A CA 1
ATOM 633 C C . ASP A 1 84 ? 0.155 -2.624 9.2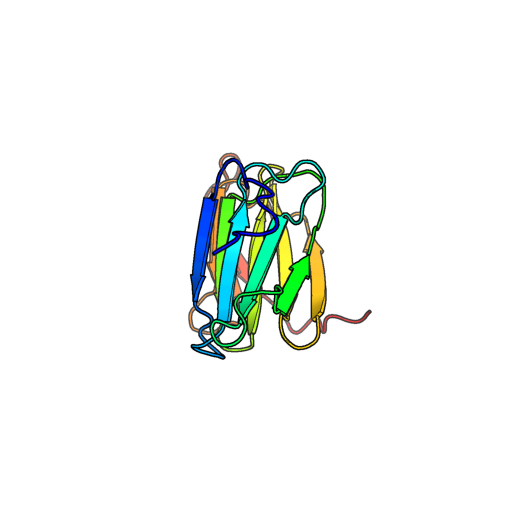73 1.00 91.44 84 ASP A C 1
ATOM 635 O O . ASP A 1 84 ? 0.497 -1.780 10.104 1.00 91.44 84 ASP A O 1
ATOM 639 N N . VAL A 1 85 ? -1.006 -2.547 8.631 1.00 92.19 85 VAL A N 1
ATOM 640 C CA . VAL A 1 85 ? -1.916 -1.406 8.775 1.00 92.19 85 VAL A CA 1
ATOM 641 C C . VAL A 1 85 ? -2.531 -1.332 10.179 1.00 92.19 85 VAL A C 1
ATOM 643 O O . VAL A 1 85 ? -2.917 -0.247 10.622 1.00 92.19 85 VAL A O 1
ATOM 646 N N . TYR A 1 86 ? -2.633 -2.458 10.887 1.00 90.06 86 TYR A N 1
ATOM 647 C CA . TYR A 1 86 ? -3.328 -2.548 12.169 1.00 90.06 86 TYR A CA 1
ATOM 648 C C . TYR A 1 86 ? -2.382 -2.359 13.354 1.00 90.06 86 TYR A C 1
ATOM 650 O O . TYR A 1 86 ? -2.743 -1.653 14.300 1.00 90.06 86 TYR A O 1
ATOM 658 N N . SER A 1 87 ? -1.175 -2.931 13.296 1.00 90.00 87 SER A N 1
ATOM 659 C CA . SER A 1 87 ? -0.123 -2.653 14.282 1.00 90.00 87 SER A CA 1
ATOM 660 C C . SER A 1 87 ? 0.571 -1.312 14.028 1.00 90.00 87 SER A C 1
ATOM 662 O O . SER A 1 87 ? 1.138 -0.737 14.955 1.00 90.00 87 SER A O 1
ATOM 664 N N . LYS A 1 88 ? 0.461 -0.778 12.800 1.00 88.31 88 LYS A N 1
ATOM 665 C CA . LYS A 1 88 ? 1.152 0.430 12.314 1.00 88.31 88 LYS A CA 1
ATOM 666 C C . LYS A 1 88 ? 2.671 0.279 12.283 1.00 88.31 88 LYS A C 1
ATOM 668 O O . LYS A 1 88 ? 3.401 1.270 12.252 1.00 88.31 88 LYS A O 1
ATOM 673 N N . GLU A 1 89 ? 3.147 -0.958 12.283 1.00 87.00 89 GLU A N 1
ATOM 674 C CA . GLU A 1 89 ? 4.554 -1.280 12.110 1.00 87.00 89 GLU A CA 1
ATOM 675 C C . GLU A 1 89 ? 4.869 -1.401 10.621 1.00 87.00 89 GLU A C 1
ATOM 677 O O . GLU A 1 89 ? 4.022 -1.765 9.801 1.00 87.00 89 GLU A O 1
ATOM 682 N N . GLY A 1 90 ? 6.100 -1.092 10.233 1.00 84.25 90 GLY A N 1
ATOM 683 C CA . GLY A 1 90 ? 6.471 -1.195 8.835 1.00 84.25 90 GLY A CA 1
ATOM 684 C C . GLY A 1 90 ? 7.960 -1.113 8.594 1.00 84.25 90 GLY A C 1
ATOM 685 O O . GLY A 1 90 ? 8.743 -0.699 9.444 1.00 84.25 90 GLY A O 1
ATOM 686 N N . LEU A 1 91 ? 8.334 -1.508 7.386 1.00 86.62 91 LEU A N 1
ATOM 687 C CA . LEU A 1 91 ? 9.689 -1.430 6.875 1.00 86.62 91 LEU A CA 1
ATOM 688 C C . LEU A 1 91 ? 9.676 -0.894 5.447 1.00 86.62 91 LEU A C 1
ATOM 690 O O . LEU A 1 91 ? 8.690 -1.009 4.719 1.00 86.62 91 LEU A O 1
ATOM 694 N N . THR A 1 92 ? 10.796 -0.313 5.033 1.00 84.56 92 THR A N 1
ATOM 695 C CA . THR A 1 92 ? 11.024 0.104 3.645 1.00 84.56 92 THR A CA 1
ATOM 696 C C . THR A 1 92 ? 12.343 -0.468 3.179 1.00 84.56 92 THR A C 1
ATOM 698 O O . THR A 1 92 ? 13.352 -0.356 3.877 1.00 84.56 92 THR A O 1
ATOM 701 N N . ARG A 1 93 ? 12.345 -1.102 2.006 1.00 82.69 93 ARG A N 1
ATOM 702 C CA . ARG A 1 93 ? 13.538 -1.756 1.479 1.00 82.69 93 ARG A CA 1
ATOM 703 C C . ARG A 1 93 ? 13.622 -1.638 -0.036 1.00 82.69 93 ARG A C 1
ATOM 705 O O . ARG A 1 93 ? 12.624 -1.622 -0.749 1.00 82.69 93 ARG A O 1
ATOM 712 N N . ALA A 1 94 ? 14.847 -1.573 -0.544 1.00 83.50 94 ALA A N 1
ATOM 713 C CA . ALA A 1 94 ? 15.097 -1.649 -1.974 1.00 83.50 94 ALA A CA 1
ATOM 714 C C . ALA A 1 94 ? 14.898 -3.095 -2.460 1.00 83.50 94 ALA A C 1
ATOM 716 O O . ALA A 1 94 ? 15.787 -3.934 -2.322 1.00 83.50 94 ALA A O 1
ATOM 717 N N . TRP A 1 95 ? 13.720 -3.376 -3.017 1.00 83.81 95 TRP A N 1
ATOM 718 C CA . TRP A 1 95 ? 13.401 -4.641 -3.697 1.00 83.81 95 TRP A CA 1
ATOM 719 C C . TRP A 1 95 ? 13.311 -4.493 -5.219 1.00 83.81 95 TRP A C 1
ATOM 721 O O . TRP A 1 95 ? 12.984 -5.452 -5.914 1.00 83.81 95 TRP A O 1
ATOM 731 N N . HIS A 1 96 ? 13.649 -3.305 -5.734 1.00 86.00 96 HIS A N 1
ATOM 732 C CA . HIS A 1 96 ? 13.609 -2.962 -7.152 1.00 86.00 96 HIS A CA 1
ATOM 733 C C . HIS A 1 96 ? 12.257 -3.331 -7.766 1.00 86.00 96 HIS A C 1
ATOM 735 O O . HIS A 1 96 ? 12.172 -4.226 -8.597 1.00 86.00 96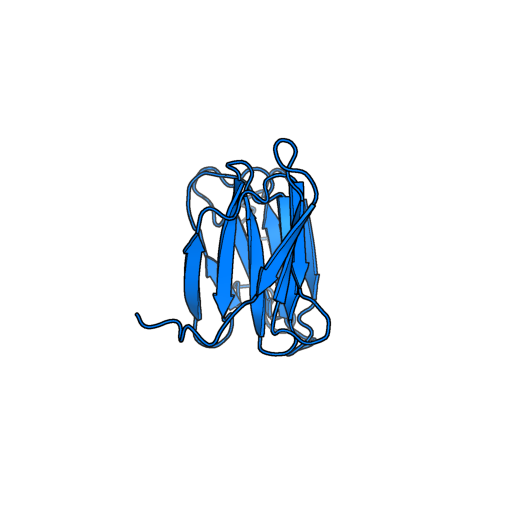 HIS A O 1
ATOM 741 N N . GLY A 1 97 ? 11.192 -2.694 -7.288 1.00 86.62 97 GLY A N 1
ATOM 742 C CA . GLY A 1 97 ? 9.826 -2.914 -7.768 1.00 86.62 97 GLY A CA 1
ATOM 743 C C . GLY A 1 97 ? 9.223 -1.662 -8.378 1.00 86.62 97 GLY A C 1
ATOM 744 O O . GLY A 1 97 ? 8.071 -1.367 -8.104 1.00 86.62 97 GLY A O 1
ATOM 745 N N . ASP A 1 98 ? 9.994 -0.901 -9.154 1.00 89.69 98 ASP A N 1
ATOM 746 C CA . ASP A 1 98 ? 9.609 0.421 -9.660 1.00 89.69 98 ASP A CA 1
ATOM 747 C C . ASP A 1 98 ? 8.347 0.429 -10.538 1.00 89.69 98 ASP A C 1
ATOM 749 O O . ASP A 1 98 ? 7.758 1.487 -10.718 1.00 89.69 98 ASP A O 1
ATOM 753 N N . LEU A 1 99 ? 7.890 -0.715 -11.055 1.00 91.69 99 LEU A N 1
ATOM 754 C CA . LEU A 1 99 ? 6.681 -0.800 -11.882 1.00 91.69 99 LEU A CA 1
ATOM 755 C C . LEU A 1 99 ? 5.489 -1.463 -11.184 1.00 91.69 99 LEU A C 1
ATOM 757 O O . LEU A 1 99 ? 4.373 -1.326 -11.673 1.00 91.69 99 LEU A O 1
ATOM 761 N N . GLY A 1 100 ? 5.693 -2.197 -10.086 1.00 93.50 100 GLY A N 1
ATOM 762 C CA . GLY A 1 100 ? 4.592 -2.895 -9.427 1.00 93.50 100 GLY A CA 1
ATOM 763 C C . GLY A 1 100 ? 5.010 -3.929 -8.391 1.00 93.50 100 GLY A C 1
ATOM 764 O O . GLY A 1 100 ? 6.163 -4.370 -8.336 1.00 93.50 100 GLY A O 1
ATOM 765 N N . VAL A 1 101 ? 4.037 -4.324 -7.572 1.00 95.38 101 VAL A N 1
ATOM 766 C CA . VAL A 1 101 ? 4.189 -5.310 -6.501 1.00 95.38 101 VAL A CA 1
ATOM 767 C C . VAL A 1 101 ? 2.889 -6.093 -6.314 1.00 95.38 101 VAL A C 1
ATOM 769 O O . VAL A 1 101 ? 1.811 -5.535 -6.491 1.00 95.38 101 VAL A O 1
ATOM 772 N N . THR A 1 102 ? 2.974 -7.381 -5.974 1.00 95.19 102 THR A N 1
ATOM 773 C CA . THR A 1 102 ? 1.795 -8.189 -5.625 1.00 95.19 102 THR A CA 1
ATOM 774 C C . THR A 1 102 ? 2.131 -9.300 -4.634 1.00 95.19 102 THR A C 1
ATOM 776 O O . THR A 1 102 ? 3.133 -9.999 -4.798 1.00 95.19 102 THR A O 1
ATOM 779 N N . TRP A 1 103 ? 1.303 -9.479 -3.606 1.00 94.25 103 TRP A N 1
ATOM 780 C CA . TRP A 1 103 ? 1.389 -10.627 -2.706 1.00 94.25 103 TRP A CA 1
ATOM 781 C C . TRP A 1 103 ? 0.992 -11.925 -3.403 1.00 94.25 103 TRP A C 1
ATOM 783 O O . 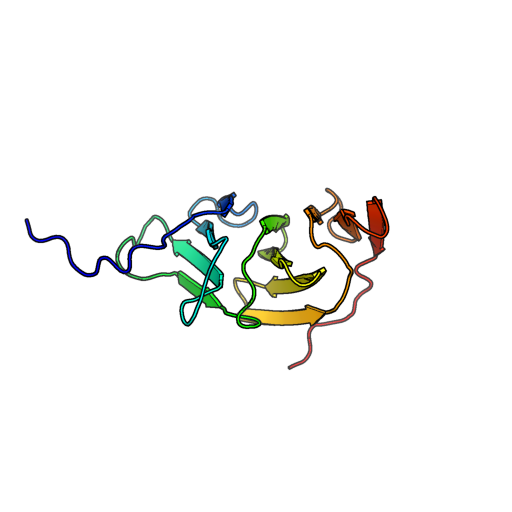TRP A 1 103 ? 0.075 -11.970 -4.224 1.00 94.25 103 TRP A O 1
ATOM 793 N N . THR A 1 104 ? 1.639 -13.026 -3.023 1.00 90.88 104 THR A N 1
ATOM 794 C CA . THR A 1 104 ? 1.109 -14.350 -3.343 1.00 90.88 104 THR A CA 1
ATOM 795 C C . THR A 1 104 ? -0.108 -14.655 -2.472 1.00 90.88 104 THR A C 1
ATOM 797 O O . THR A 1 104 ? -0.224 -14.188 -1.340 1.00 90.88 104 THR A O 1
ATOM 800 N N . HIS A 1 105 ? -1.001 -15.519 -2.961 1.00 79.44 105 HIS A N 1
ATOM 801 C CA . HIS A 1 105 ? -2.163 -15.972 -2.187 1.00 79.44 105 HIS A CA 1
ATOM 802 C C . HIS A 1 105 ? -1.808 -16.674 -0.868 1.00 79.44 105 HIS A C 1
ATOM 804 O O . HIS A 1 105 ? -2.649 -16.734 0.022 1.00 79.44 105 HIS A O 1
ATOM 810 N N . SER A 1 106 ? -0.601 -17.240 -0.763 1.00 77.50 106 SER A N 1
ATOM 811 C CA . SER A 1 106 ? -0.108 -17.895 0.451 1.00 77.50 106 SER A CA 1
ATOM 812 C C . SER A 1 106 ? 0.532 -16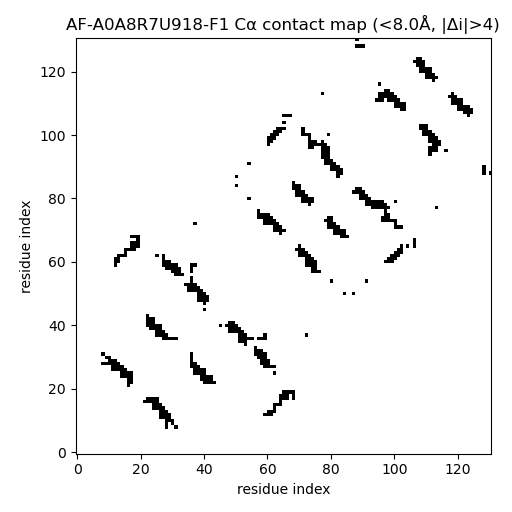.925 1.444 1.00 77.50 106 SER A C 1
ATOM 814 O O . SER A 1 106 ? 0.934 -17.368 2.510 1.00 77.50 106 SER A O 1
ATOM 816 N N . GLU A 1 107 ? 0.690 -15.647 1.082 1.00 80.12 107 GLU A N 1
ATOM 817 C CA . GLU A 1 107 ? 1.189 -14.538 1.919 1.00 80.12 107 GLU A CA 1
ATOM 818 C C . GLU A 1 107 ? 2.628 -14.660 2.437 1.00 80.12 107 GLU A C 1
ATOM 820 O O . GLU A 1 107 ? 3.169 -13.713 2.990 1.00 80.12 107 GLU A O 1
ATOM 825 N N . ASN A 1 108 ? 3.298 -15.775 2.167 1.00 82.69 108 ASN A N 1
ATOM 826 C CA . ASN A 1 108 ? 4.707 -15.981 2.508 1.00 82.69 108 ASN A CA 1
ATOM 827 C C . ASN A 1 108 ? 5.673 -15.378 1.478 1.00 82.69 108 ASN A C 1
ATOM 829 O O . ASN A 1 108 ? 6.886 -15.507 1.615 1.00 82.69 108 ASN A O 1
ATOM 833 N N . ALA A 1 109 ? 5.166 -14.793 0.394 1.00 89.31 109 ALA A N 1
ATOM 834 C CA . ALA A 1 109 ? 5.986 -14.263 -0.683 1.00 89.31 109 ALA A CA 1
ATOM 835 C C . ALA A 1 109 ? 5.258 -13.157 -1.449 1.00 89.31 109 ALA A C 1
ATOM 837 O O . ALA A 1 109 ? 4.032 -13.070 -1.429 1.00 89.31 109 ALA A O 1
ATOM 838 N N . PHE A 1 110 ? 6.011 -12.354 -2.189 1.00 92.88 110 PHE A N 1
ATOM 839 C CA . PHE A 1 110 ? 5.469 -11.356 -3.105 1.00 92.88 110 PHE A CA 1
ATOM 840 C C . PHE A 1 110 ? 6.334 -11.251 -4.361 1.00 92.88 110 PHE A C 1
ATOM 842 O O . PHE A 1 110 ? 7.543 -11.499 -4.342 1.00 92.88 110 PHE A O 1
ATOM 849 N N . ALA A 1 111 ? 5.710 -10.884 -5.474 1.00 94.12 111 ALA A N 1
ATOM 850 C CA . ALA A 1 111 ? 6.392 -10.608 -6.725 1.00 94.12 111 ALA A CA 1
ATOM 851 C C . ALA A 1 111 ? 6.573 -9.100 -6.917 1.00 94.12 111 ALA A C 1
ATOM 853 O O . ALA A 1 111 ? 5.719 -8.304 -6.527 1.00 94.12 111 ALA A O 1
ATOM 854 N N . THR A 1 112 ? 7.679 -8.708 -7.540 1.00 94.75 112 THR A N 1
ATOM 855 C CA . THR A 1 112 ? 7.953 -7.326 -7.938 1.00 94.75 112 THR A CA 1
ATOM 856 C C . THR A 1 112 ? 8.165 -7.256 -9.437 1.00 94.75 112 THR A C 1
ATOM 858 O O . THR A 1 112 ? 8.675 -8.201 -10.046 1.00 94.75 112 THR A O 1
ATOM 861 N N . LEU A 1 113 ? 7.771 -6.131 -10.027 1.00 94.50 113 LEU A N 1
ATOM 862 C CA . LEU A 1 113 ? 8.016 -5.812 -11.425 1.00 94.50 113 LEU A CA 1
ATOM 863 C C . LEU A 1 113 ? 8.946 -4.601 -11.503 1.00 94.50 113 LEU A C 1
ATOM 865 O O . LEU A 1 113 ? 8.667 -3.551 -10.924 1.00 94.50 113 LEU A O 1
ATOM 869 N N . SER A 1 114 ? 10.042 -4.750 -12.243 1.00 93.00 114 SER A N 1
ATOM 870 C CA . SER A 1 114 ? 11.036 -3.701 -12.458 1.00 93.00 114 SER A CA 1
ATOM 871 C C . SER A 1 114 ? 11.282 -3.447 -13.932 1.00 93.00 114 SER A C 1
ATOM 873 O O . SER A 1 114 ? 11.438 -4.394 -14.708 1.00 93.00 114 SER A O 1
ATOM 875 N N . SER A 1 115 ? 11.451 -2.176 -14.297 1.00 90.25 115 SER A N 1
ATOM 876 C CA . SER A 1 115 ? 11.914 -1.798 -15.636 1.00 90.25 115 SER A CA 1
ATOM 877 C C . SER A 1 115 ? 13.330 -2.303 -15.933 1.00 90.25 115 SER A C 1
ATOM 879 O O . SER A 1 115 ? 13.663 -2.576 -17.085 1.00 90.25 115 SER A O 1
ATOM 881 N N . LYS A 1 116 ? 14.165 -2.460 -14.897 1.00 91.12 116 LYS A N 1
ATOM 882 C CA . LYS A 1 116 ? 15.576 -2.840 -15.035 1.00 91.12 116 LYS A CA 1
ATOM 883 C C . LYS A 1 116 ? 15.820 -4.336 -14.874 1.00 91.12 116 LYS A C 1
ATOM 885 O O . LYS A 1 116 ? 16.703 -4.884 -15.528 1.00 91.12 116 LYS A O 1
ATOM 890 N N . TYR A 1 117 ? 15.087 -4.984 -13.974 1.00 89.62 117 TYR A N 1
ATOM 891 C CA . TYR A 1 117 ? 15.373 -6.365 -13.573 1.00 89.62 117 TYR A CA 1
ATOM 892 C C . TYR A 1 117 ? 14.262 -7.364 -13.908 1.00 89.62 117 TYR A C 1
ATOM 894 O O . TYR A 1 117 ? 14.405 -8.541 -13.576 1.00 89.62 117 TYR A O 1
ATOM 902 N N . GLY A 1 118 ? 13.187 -6.921 -14.565 1.00 92.69 118 GLY A N 1
ATOM 903 C CA . GLY A 1 118 ? 12.044 -7.767 -14.896 1.00 92.69 118 GLY A CA 1
ATOM 904 C C . GLY A 1 118 ? 11.236 -8.168 -13.660 1.00 92.69 118 GLY A C 1
ATOM 905 O O . GLY A 1 118 ? 11.139 -7.402 -12.702 1.00 92.69 118 GLY A O 1
ATOM 906 N N . VAL A 1 119 ? 10.640 -9.363 -13.700 1.00 94.69 119 VAL A N 1
ATOM 907 C CA . VAL A 1 119 ? 9.843 -9.919 -12.594 1.00 94.69 119 VAL A CA 1
ATOM 908 C C . VAL A 1 119 ? 10.734 -10.701 -11.633 1.00 94.69 119 VAL A C 1
ATOM 910 O O . VAL A 1 119 ? 11.516 -11.551 -12.064 1.00 94.69 119 VAL A O 1
ATOM 913 N N . ARG A 1 120 ? 10.591 -10.460 -10.327 1.00 92.62 120 ARG A N 1
ATOM 914 C CA . ARG A 1 120 ? 11.283 -11.212 -9.266 1.00 92.62 120 ARG A CA 1
ATOM 915 C C . ARG A 1 120 ? 10.314 -11.658 -8.185 1.00 92.62 120 ARG A C 1
ATOM 917 O O . ARG A 1 120 ? 9.410 -10.913 -7.830 1.00 92.62 120 ARG A O 1
ATOM 924 N N . LEU A 1 121 ? 10.535 -12.850 -7.640 1.00 92.19 121 LEU A N 1
ATOM 925 C CA . LEU A 1 121 ? 9.802 -13.372 -6.488 1.00 92.19 121 LEU A CA 1
ATOM 926 C C . LEU A 1 121 ? 10.662 -13.231 -5.231 1.00 92.19 121 LEU A C 1
ATOM 928 O O . LEU A 1 121 ? 11.854 -13.539 -5.259 1.00 92.19 121 LEU A O 1
ATOM 932 N N . HIS A 1 122 ? 10.049 -12.791 -4.140 1.00 89.19 122 HIS A N 1
ATOM 933 C CA . HIS A 1 122 ? 10.690 -12.615 -2.845 1.00 89.19 122 HIS A CA 1
ATOM 934 C C . HIS A 1 122 ? 9.929 -13.422 -1.811 1.00 89.19 122 HIS A C 1
ATOM 936 O O . HIS A 1 122 ? 8.712 -13.297 -1.705 1.00 89.19 122 HIS A O 1
ATOM 942 N N . GLU A 1 123 ? 10.646 -14.230 -1.043 1.00 87.06 123 GLU A N 1
ATOM 943 C CA . GLU A 1 123 ? 10.081 -14.897 0.119 1.00 87.06 123 GLU A CA 1
ATOM 944 C C . GLU A 1 123 ? 10.140 -13.946 1.313 1.00 87.06 123 GLU A C 1
ATOM 946 O O . GLU A 1 123 ? 11.202 -13.429 1.676 1.00 87.06 123 GLU A O 1
ATOM 951 N N . MET A 1 124 ? 8.986 -13.718 1.923 1.00 74.75 124 MET A N 1
ATOM 952 C CA . MET A 1 124 ? 8.862 -13.020 3.187 1.00 74.75 124 MET A CA 1
ATOM 953 C C . MET A 1 124 ? 9.085 -14.057 4.291 1.00 74.75 124 MET A C 1
ATOM 955 O O . MET A 1 124 ? 8.150 -14.534 4.927 1.00 74.75 124 MET A O 1
ATOM 959 N N . SER A 1 125 ? 10.338 -14.488 4.458 1.00 67.00 125 SER A N 1
ATOM 960 C CA . SER A 1 125 ? 10.704 -15.317 5.613 1.00 67.00 125 SER A CA 1
ATOM 961 C C . SER A 1 125 ? 10.459 -14.523 6.897 1.00 67.00 125 SER A C 1
ATOM 963 O O . SER A 1 125 ? 10.524 -13.297 6.845 1.00 67.00 125 SER A O 1
ATOM 965 N N . ASP A 1 126 ? 10.160 -15.235 7.994 1.00 49.91 126 ASP A N 1
ATOM 966 C CA . ASP A 1 126 ? 9.686 -14.826 9.338 1.00 49.91 126 ASP A CA 1
ATOM 967 C C . ASP A 1 126 ? 10.540 -13.743 10.047 1.00 49.91 126 ASP A C 1
ATOM 969 O O . ASP A 1 126 ? 10.992 -13.865 11.187 1.00 49.91 126 ASP A O 1
ATOM 973 N N . GLN A 1 127 ? 10.816 -12.652 9.342 1.00 46.78 127 GLN A N 1
ATOM 974 C CA . GLN A 1 127 ? 11.458 -11.453 9.826 1.00 46.78 127 GLN A CA 1
ATOM 975 C C . GLN A 1 127 ? 10.352 -10.628 10.446 1.00 46.78 127 GLN A C 1
ATOM 977 O O . GLN A 1 127 ? 9.760 -9.753 9.814 1.00 46.78 127 GLN A O 1
ATOM 982 N N . ARG A 1 128 ? 10.059 -10.973 11.702 1.00 42.00 128 ARG A N 1
ATOM 983 C CA . ARG A 1 128 ? 9.346 -10.103 12.629 1.00 42.00 128 ARG A CA 1
ATOM 984 C C . ARG A 1 128 ? 9.822 -8.675 12.402 1.00 42.00 128 ARG A C 1
ATOM 986 O O . ARG A 1 128 ? 11.013 -8.385 12.527 1.00 42.00 128 ARG A O 1
ATOM 993 N N . ILE A 1 129 ? 8.877 -7.822 12.033 1.00 42.16 129 ILE A N 1
ATOM 994 C CA . ILE A 1 129 ? 9.050 -6.380 12.053 1.00 42.16 129 ILE A CA 1
ATOM 995 C C . ILE A 1 129 ? 9.288 -6.060 13.532 1.00 42.16 129 ILE A C 1
ATOM 997 O O . ILE A 1 129 ? 8.362 -6.104 14.330 1.00 42.16 129 ILE A O 1
ATOM 1001 N N . TYR A 1 130 ? 10.546 -5.904 13.937 1.00 29.36 130 TYR A N 1
ATOM 1002 C CA . TYR A 1 130 ? 10.867 -5.348 15.245 1.00 29.36 130 TYR A CA 1
ATOM 1003 C C . TYR A 1 130 ? 11.113 -3.845 15.073 1.00 29.36 130 TYR A C 1
ATOM 1005 O O . TYR A 1 130 ? 11.630 -3.453 14.021 1.00 29.36 130 TYR A O 1
ATOM 1013 N N . PRO A 1 131 ? 10.707 -3.035 16.068 1.00 36.25 131 PRO A N 1
ATOM 1014 C CA . PRO A 1 131 ? 10.764 -1.575 16.021 1.00 36.25 131 PRO A CA 1
ATOM 1015 C C . PRO A 1 131 ? 12.178 -1.011 15.847 1.00 36.25 131 PRO A C 1
ATOM 1017 O O . PRO A 1 131 ? 13.154 -1.685 16.256 1.00 36.25 131 PRO A O 1
#